Protein AF-A0A537Q8W9-F1 (afdb_monomer)

Solvent-accessible surface area (backbone atoms only — not comparable to full-atom values): 5597 Å² total; per-residue (Å²): 136,51,65,68,54,43,53,42,40,74,75,68,47,93,42,72,44,82,38,32,54,70,65,80,71,89,43,48,77,44,64,61,40,79,47,58,62,93,76,46,80,77,75,62,64,68,64,58,53,50,49,53,41,51,53,57,42,62,78,47,46,91,81,51,98,74,89,86,84,92,55,89,72,74,58,59,70,58,44,71,76,69,72,64,74,132

pLDDT: mean 84.92, std 11.96, range [46.44, 96.44]

Foldseek 3Di:
DAVVQAVCVVVVDADEDDDDCPDDHPHHYDHLHPDDQVPDPPRDDPLVSVVSSLVVCLVCVVVDPDDDDPPPCSNVVSCVPSPNDD

Radius of gyration: 13.34 Å; Cα contacts (8 Å, |Δi|>4): 84; chains: 1; bounding box: 31×23×38 Å

Secondary structure (DSSP, 8-state):
--HHHHHHHHTT---EEEEETT---SSEEEEEESS-TTT-SSPPPHHHHHHHHHHHHHHTGGG-S-----STTTTHHHHHHTT---

Mean predicted aligned error: 5.56 Å

Sequence (86 aa):
MSWLTEDLVELGHKVTLFASGDSLTRGFLVPVWPSALRLGRPRVDPIVAQTMSLQLLAERAGEFDIIHFHTDWVHLPSCDTSGFRF

Nearest PDB structures (foldseek):
  8x3q-assembly1_D-2  TM=9.537E-01  e=3.565E-04  Thermosynechococcus vestitus BP-1
  7fg9-assembly1_B-2  TM=9.212E-01  e=2.418E-04  Thermosynechococcus vestitus BP-1

Structure (mmCIF, N/CA/C/O backbone):
data_AF-A0A537Q8W9-F1
#
_entry.id   AF-A0A537Q8W9-F1
#
loop_
_atom_site.group_PDB
_atom_site.id
_atom_site.type_symbol
_atom_site.label_atom_id
_atom_site.label_alt_id
_atom_site.label_comp_id
_atom_site.label_asym_id
_atom_site.label_entity_id
_atom_site.label_seq_id
_atom_site.pdbx_PDB_ins_code
_atom_site.Cartn_x
_atom_site.Cartn_y
_atom_site.Cartn_z
_atom_site.occupancy
_atom_site.B_iso_or_equiv
_atom_site.auth_seq_id
_atom_site.auth_comp_id
_atom_site.auth_asym_id
_atom_site.auth_atom_id
_atom_site.pdbx_PDB_model_num
ATOM 1 N N . MET A 1 1 ? -1.418 -10.324 -4.055 1.00 60.06 1 MET A N 1
ATOM 2 C CA . MET A 1 1 ? -1.992 -10.514 -2.710 1.00 60.06 1 MET A CA 1
ATOM 3 C C . MET A 1 1 ? -3.223 -9.625 -2.607 1.00 60.06 1 MET A C 1
ATOM 5 O O . MET A 1 1 ? -3.106 -8.521 -2.112 1.00 60.06 1 MET A O 1
ATOM 9 N N . SER A 1 2 ? -4.353 -10.041 -3.188 1.00 69.25 2 SER A N 1
ATOM 10 C CA . SER A 1 2 ? -5.598 -9.245 -3.173 1.00 69.25 2 SER A CA 1
ATOM 11 C C . SER A 1 2 ? -6.536 -9.710 -2.050 1.00 69.25 2 SER A C 1
ATOM 13 O O . SER A 1 2 ? -7.136 -8.874 -1.397 1.00 69.25 2 SER A O 1
ATOM 15 N N . TRP A 1 3 ? -6.531 -11.006 -1.709 1.00 83.25 3 TRP A N 1
ATOM 16 C CA . TRP A 1 3 ? -7.395 -11.626 -0.692 1.00 83.25 3 TRP A CA 1
ATOM 17 C C . TRP A 1 3 ? -7.508 -10.861 0.633 1.00 83.25 3 TRP A C 1
ATOM 19 O O . TRP A 1 3 ? -8.614 -10.592 1.067 1.00 83.25 3 TRP A O 1
ATOM 29 N N . LEU A 1 4 ? -6.395 -10.419 1.234 1.00 86.56 4 LEU A N 1
ATOM 30 C CA . LEU A 1 4 ? -6.446 -9.657 2.490 1.00 86.56 4 LEU A CA 1
ATOM 31 C C . LEU A 1 4 ? -7.216 -8.336 2.340 1.00 86.56 4 LEU A C 1
ATOM 33 O O . LEU A 1 4 ? -8.047 -8.005 3.178 1.00 86.56 4 LEU A O 1
ATOM 37 N N . THR A 1 5 ? -6.938 -7.581 1.276 1.00 89.31 5 THR A N 1
ATOM 38 C CA . THR A 1 5 ? -7.646 -6.330 0.980 1.00 89.31 5 THR A CA 1
ATOM 39 C C . THR A 1 5 ? -9.127 -6.599 0.766 1.00 89.31 5 THR A C 1
ATOM 41 O O . THR A 1 5 ? -9.965 -5.895 1.320 1.00 89.31 5 THR A O 1
ATOM 44 N N . GLU A 1 6 ? -9.441 -7.637 -0.005 1.00 90.69 6 GLU A N 1
ATOM 45 C CA . GLU A 1 6 ? -10.815 -7.992 -0.321 1.00 90.69 6 GLU A CA 1
ATOM 46 C C . GLU A 1 6 ? -11.594 -8.418 0.921 1.00 90.69 6 GLU A C 1
ATOM 48 O O . GLU A 1 6 ? -12.698 -7.919 1.130 1.00 90.69 6 GLU A O 1
ATOM 53 N N . ASP A 1 7 ? -11.037 -9.296 1.747 1.00 93.00 7 ASP A N 1
ATOM 54 C CA . ASP A 1 7 ? -11.702 -9.807 2.944 1.00 93.00 7 ASP A CA 1
ATOM 55 C C . ASP A 1 7 ? -11.908 -8.688 3.977 1.00 93.00 7 ASP A C 1
ATOM 57 O O . ASP A 1 7 ? -12.967 -8.594 4.594 1.00 93.00 7 ASP A O 1
ATOM 61 N N . LEU A 1 8 ? -10.944 -7.770 4.124 1.00 93.75 8 LEU A N 1
ATOM 62 C CA . LEU A 1 8 ? -11.090 -6.609 5.008 1.00 93.75 8 LEU A CA 1
ATOM 63 C C . LEU A 1 8 ? -12.184 -5.644 4.533 1.00 93.75 8 LEU A C 1
ATOM 65 O O . LEU A 1 8 ? -12.939 -5.125 5.357 1.00 93.75 8 LEU A O 1
ATOM 69 N N . VAL A 1 9 ? -12.304 -5.420 3.221 1.00 94.69 9 VAL A N 1
ATOM 70 C CA . VAL A 1 9 ? -13.415 -4.635 2.658 1.00 94.69 9 VAL A CA 1
ATOM 71 C C . VAL A 1 9 ? -14.753 -5.322 2.934 1.00 94.69 9 VAL A C 1
ATOM 73 O O . VAL A 1 9 ? -15.716 -4.656 3.308 1.00 94.69 9 VAL A O 1
ATOM 76 N N . GLU A 1 10 ? -14.820 -6.646 2.799 1.00 94.44 10 GLU A N 1
ATOM 77 C CA . GLU A 1 10 ? -16.032 -7.431 3.064 1.00 94.44 10 GLU A CA 1
ATOM 78 C C . GLU A 1 10 ? -16.460 -7.393 4.535 1.00 94.44 10 GLU A C 1
ATOM 80 O O . GLU A 1 10 ? -17.651 -7.343 4.837 1.00 94.44 10 GLU A O 1
ATOM 85 N N . LEU A 1 11 ? -15.492 -7.308 5.446 1.00 95.69 11 LEU A N 1
ATOM 86 C CA . LEU A 1 11 ? -15.718 -7.075 6.873 1.00 95.69 11 LEU A CA 1
ATOM 87 C C . LEU A 1 11 ? -16.112 -5.621 7.207 1.00 95.69 11 LEU A C 1
ATOM 89 O O . LEU A 1 11 ? -16.377 -5.308 8.367 1.00 95.69 11 LEU A O 1
ATOM 93 N N . GLY A 1 12 ? -16.186 -4.731 6.211 1.00 95.94 12 GLY A N 1
ATOM 94 C CA . GLY A 1 12 ? -16.636 -3.345 6.362 1.00 95.94 12 GLY A CA 1
ATOM 95 C C . GLY A 1 12 ? -15.524 -2.335 6.658 1.00 95.94 12 GLY A C 1
ATOM 96 O O . GLY A 1 12 ? -15.821 -1.178 6.968 1.00 95.94 12 GLY A O 1
ATOM 97 N N . HIS A 1 13 ? -14.251 -2.726 6.558 1.00 96.19 13 HIS A N 1
ATOM 98 C CA . HIS A 1 13 ? -13.137 -1.799 6.740 1.00 96.19 13 HIS A CA 1
ATOM 99 C C . HIS A 1 13 ? -12.923 -0.922 5.500 1.00 96.19 13 HIS A C 1
ATOM 101 O O . HIS A 1 13 ? -13.083 -1.348 4.355 1.00 96.19 13 HIS A O 1
ATOM 107 N N . LYS A 1 14 ? -12.493 0.323 5.726 1.00 96.44 14 LYS A N 1
ATOM 108 C CA . LYS A 1 14 ? -12.023 1.207 4.655 1.00 96.44 14 LYS A CA 1
ATOM 109 C C . LYS A 1 14 ? -10.581 0.842 4.332 1.00 96.44 14 LYS A C 1
ATOM 111 O O . LYS A 1 14 ? -9.685 1.152 5.110 1.00 96.44 14 LYS A O 1
ATOM 116 N N . VAL A 1 15 ? -10.367 0.180 3.201 1.00 96.00 15 VAL A N 1
ATOM 117 C CA . VAL A 1 15 ? -9.033 -0.283 2.805 1.00 96.00 15 VAL A CA 1
ATOM 118 C C . VAL A 1 15 ? -8.523 0.523 1.622 1.00 96.00 15 VAL A C 1
ATOM 120 O O . VAL A 1 15 ? -9.220 0.667 0.617 1.00 96.00 15 VAL A O 1
ATOM 123 N N . THR A 1 16 ? -7.287 1.002 1.735 1.00 95.56 16 THR A N 1
ATOM 124 C CA . THR A 1 16 ? -6.547 1.646 0.648 1.00 95.56 16 THR A CA 1
ATOM 125 C C . THR A 1 16 ? -5.380 0.753 0.244 1.00 95.56 16 THR A C 1
ATOM 127 O O . THR A 1 16 ? -4.619 0.297 1.095 1.00 95.56 16 THR A O 1
ATOM 130 N N . LEU A 1 17 ? -5.229 0.508 -1.055 1.00 94.38 17 LEU A N 1
ATOM 131 C CA . LEU A 1 17 ? -4.153 -0.286 -1.636 1.00 94.38 17 LEU A CA 1
ATOM 132 C C . LEU A 1 17 ? -3.196 0.626 -2.411 1.00 94.38 17 LEU A C 1
ATOM 134 O O . LEU A 1 17 ? -3.574 1.209 -3.423 1.00 94.38 17 LEU A O 1
ATOM 138 N N . PHE A 1 18 ? -1.944 0.712 -1.965 1.00 92.81 18 PHE A N 1
ATOM 139 C CA . PHE A 1 18 ? -0.857 1.374 -2.691 1.00 92.81 18 PHE A CA 1
ATOM 140 C C . PHE A 1 18 ? -0.172 0.342 -3.592 1.00 92.81 18 PHE A C 1
ATOM 142 O O . PHE A 1 18 ? 0.582 -0.504 -3.110 1.00 92.81 18 PHE A O 1
ATOM 149 N N . ALA A 1 19 ? -0.484 0.351 -4.888 1.00 91.44 19 ALA A N 1
ATOM 150 C CA . ALA A 1 19 ? -0.033 -0.689 -5.815 1.00 91.44 19 ALA A CA 1
ATOM 151 C C . ALA A 1 19 ? 0.044 -0.182 -7.260 1.00 91.44 19 ALA A C 1
ATOM 153 O O . ALA A 1 19 ? -0.179 0.996 -7.541 1.00 91.44 19 ALA A O 1
ATOM 154 N N . SER A 1 20 ? 0.392 -1.067 -8.195 1.00 91.19 20 SER A N 1
ATOM 155 C CA . SER A 1 20 ? 0.373 -0.717 -9.610 1.00 91.19 20 SER A CA 1
ATOM 156 C C . SER A 1 20 ? -1.047 -0.395 -10.091 1.00 91.19 20 SER A C 1
ATOM 158 O O . SER A 1 20 ? -2.017 -0.969 -9.600 1.00 91.19 20 SER A O 1
ATOM 160 N N . GLY A 1 21 ? -1.173 0.509 -11.062 1.00 91.31 21 GLY A N 1
ATOM 161 C CA . GLY A 1 21 ? -2.455 0.998 -11.577 1.00 91.31 21 GLY A CA 1
ATOM 162 C C . GLY A 1 21 ? -3.297 -0.055 -12.299 1.00 91.31 21 GLY A C 1
ATOM 163 O O . GLY A 1 21 ? -4.493 0.138 -12.472 1.00 91.31 21 GLY A O 1
ATOM 164 N N . ASP A 1 22 ? -2.692 -1.179 -12.678 1.00 91.31 22 ASP A N 1
ATOM 165 C CA . ASP A 1 22 ? -3.362 -2.365 -13.218 1.00 91.31 22 ASP A CA 1
ATOM 166 C C . ASP A 1 22 ? -3.815 -3.361 -12.132 1.00 91.31 22 ASP A C 1
ATOM 168 O O . ASP A 1 22 ? -4.282 -4.457 -12.448 1.00 91.31 22 ASP A O 1
ATOM 172 N N . SER A 1 23 ? -3.688 -3.003 -10.850 1.00 91.69 23 SER A N 1
ATOM 173 C CA . SER A 1 23 ? -4.199 -3.814 -9.744 1.00 91.69 23 SER A CA 1
ATOM 174 C C . SER A 1 23 ? -5.725 -3.783 -9.700 1.00 91.69 23 SER A C 1
ATOM 176 O O . SER A 1 23 ? -6.347 -2.730 -9.806 1.00 91.69 23 SER A O 1
ATOM 178 N N . LEU A 1 24 ? -6.332 -4.948 -9.479 1.00 91.81 24 LEU A N 1
ATOM 179 C CA . LEU A 1 24 ? -7.770 -5.086 -9.263 1.00 91.81 24 LEU A CA 1
ATOM 180 C C . LEU A 1 24 ? -8.041 -5.249 -7.769 1.00 91.81 24 LEU A C 1
ATOM 182 O O . LEU A 1 24 ? -7.452 -6.123 -7.131 1.00 91.81 24 LEU A O 1
ATOM 186 N N . THR A 1 25 ? -8.923 -4.413 -7.222 1.00 93.81 25 THR A N 1
ATOM 187 C CA . THR A 1 25 ? -9.329 -4.478 -5.815 1.00 93.81 25 THR A CA 1
ATOM 188 C C . THR A 1 25 ? -10.707 -3.850 -5.582 1.00 93.81 25 THR A C 1
ATOM 190 O O . THR A 1 25 ? -11.094 -2.948 -6.328 1.00 93.81 25 THR A O 1
ATOM 193 N N . ARG A 1 26 ? -11.448 -4.306 -4.557 1.00 94.00 26 ARG A N 1
ATOM 194 C CA . ARG A 1 26 ? -12.668 -3.631 -4.061 1.00 94.00 26 ARG A CA 1
ATOM 195 C C . ARG A 1 26 ? -12.355 -2.420 -3.168 1.00 94.00 26 ARG A C 1
ATOM 197 O O . ARG A 1 26 ? -13.254 -1.629 -2.895 1.00 94.00 26 ARG A O 1
ATOM 204 N N . GLY A 1 27 ? -11.112 -2.282 -2.700 1.00 93.44 27 GLY A N 1
ATOM 205 C CA . GLY A 1 27 ? -10.652 -1.136 -1.913 1.00 93.44 27 GLY A CA 1
ATOM 206 C C . GLY A 1 27 ? -10.326 0.097 -2.765 1.00 93.44 27 GLY A C 1
ATOM 207 O O . GLY A 1 27 ? -10.457 0.099 -3.989 1.00 93.44 27 GLY A O 1
ATOM 208 N N . PHE A 1 28 ? -9.852 1.160 -2.117 1.00 95.25 28 PHE A N 1
ATOM 209 C CA . PHE A 1 28 ? -9.376 2.360 -2.804 1.00 95.25 28 PHE A CA 1
ATOM 210 C C . PHE A 1 28 ? -7.967 2.137 -3.352 1.00 95.25 28 PHE A C 1
ATOM 212 O O . PHE A 1 28 ? -7.016 1.992 -2.589 1.00 95.25 28 PHE A O 1
ATOM 219 N N . LEU A 1 29 ? -7.809 2.132 -4.675 1.00 95.12 29 LEU A N 1
ATOM 220 C CA . LEU A 1 29 ? -6.496 2.013 -5.306 1.00 95.12 29 LEU A CA 1
ATOM 221 C C . LEU A 1 29 ? -5.796 3.375 -5.377 1.00 95.12 29 LEU A C 1
ATOM 223 O O . LEU A 1 29 ? -6.308 4.320 -5.977 1.00 95.12 29 LEU A O 1
ATOM 227 N N . VAL A 1 30 ? -4.586 3.445 -4.826 1.00 94.56 30 VAL A N 1
ATOM 228 C CA . VAL A 1 30 ? -3.634 4.538 -5.039 1.00 94.56 30 VAL A CA 1
ATOM 229 C C . VAL A 1 30 ? -2.541 4.020 -5.979 1.00 94.56 30 VAL A C 1
ATOM 231 O O . VAL A 1 30 ? -1.699 3.224 -5.551 1.00 94.56 30 VAL A O 1
ATOM 234 N N . PRO A 1 31 ? -2.551 4.420 -7.265 1.00 92.50 31 PRO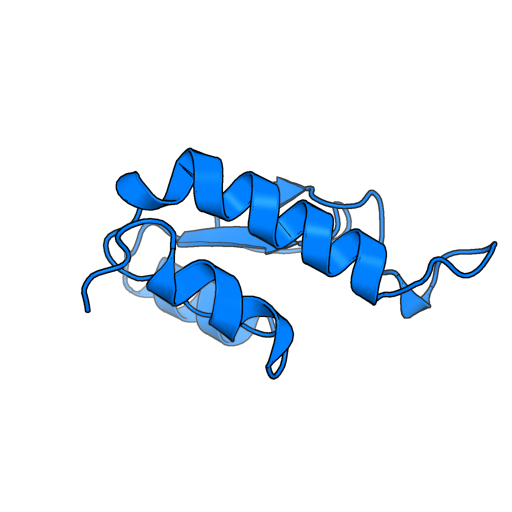 A N 1
ATOM 235 C CA . PRO A 1 31 ? -1.591 3.923 -8.238 1.00 92.50 31 PRO A CA 1
ATOM 236 C C . PRO A 1 31 ? -0.212 4.554 -8.004 1.00 92.50 31 PRO A C 1
ATOM 238 O O . PRO A 1 31 ? -0.004 5.732 -8.279 1.00 92.50 31 PRO A O 1
ATOM 241 N N . VAL A 1 32 ? 0.744 3.760 -7.522 1.00 90.06 32 VAL A N 1
ATOM 242 C CA . VAL A 1 32 ? 2.146 4.184 -7.295 1.00 90.06 32 VAL A CA 1
ATOM 243 C C . VAL A 1 32 ? 3.03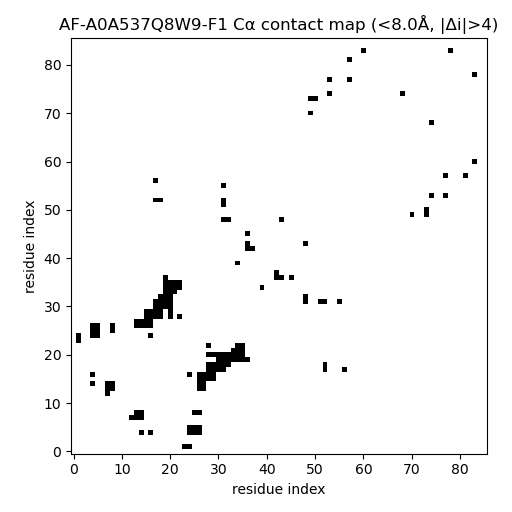8 3.954 -8.517 1.00 90.06 32 VAL A C 1
ATOM 245 O O . VAL A 1 32 ? 4.094 4.564 -8.657 1.00 90.06 32 VAL A O 1
ATOM 248 N N . TRP A 1 33 ? 2.611 3.065 -9.416 1.00 89.19 33 TRP A N 1
ATOM 249 C CA . TRP A 1 33 ? 3.290 2.758 -10.671 1.00 89.19 33 TRP A CA 1
ATOM 250 C C . TRP A 1 33 ? 2.259 2.388 -11.747 1.00 89.19 33 TRP A C 1
ATOM 252 O O . TRP A 1 33 ? 1.241 1.800 -11.394 1.00 89.19 33 TRP A O 1
ATOM 262 N N . PRO A 1 34 ? 2.467 2.659 -13.049 1.00 87.44 34 PRO A N 1
ATOM 263 C CA . PRO A 1 34 ? 1.427 2.417 -14.056 1.00 87.44 34 PRO A CA 1
ATOM 264 C C . PRO A 1 34 ? 0.972 0.956 -14.204 1.00 87.44 34 PRO A C 1
ATOM 266 O O . PRO A 1 34 ? -0.201 0.707 -14.450 1.00 87.44 34 PRO A O 1
ATOM 269 N N . SER A 1 35 ? 1.885 -0.009 -14.076 1.00 87.69 35 SER A N 1
ATOM 270 C CA . SER A 1 35 ? 1.595 -1.439 -14.277 1.00 87.69 35 SER A CA 1
ATOM 271 C C . SER A 1 35 ? 2.505 -2.347 -13.449 1.00 87.69 35 SER A C 1
ATOM 273 O O . SER A 1 35 ? 3.491 -1.892 -12.867 1.00 87.69 35 SER A O 1
ATOM 275 N N . ALA A 1 36 ? 2.195 -3.640 -13.376 1.00 85.88 36 ALA A N 1
ATOM 276 C CA . ALA A 1 36 ? 3.001 -4.595 -12.630 1.00 85.88 36 ALA A CA 1
ATOM 277 C C . ALA A 1 36 ? 4.465 -4.602 -13.119 1.00 85.88 36 ALA A C 1
ATOM 279 O O . ALA A 1 36 ? 4.765 -4.931 -14.268 1.00 85.88 36 ALA A O 1
ATOM 280 N N . LEU A 1 37 ? 5.404 -4.320 -12.210 1.00 83.81 37 LEU A N 1
ATOM 281 C CA . LEU A 1 37 ? 6.837 -4.156 -12.515 1.00 83.81 37 LEU A CA 1
ATOM 282 C C . LEU A 1 37 ? 7.458 -5.374 -13.212 1.00 83.81 37 LEU A C 1
ATOM 284 O O . LEU A 1 37 ? 8.330 -5.236 -14.065 1.00 83.81 37 LEU A O 1
ATOM 288 N N . ARG A 1 38 ? 6.976 -6.581 -12.886 1.00 78.88 38 ARG A N 1
ATOM 289 C CA . ARG A 1 38 ? 7.417 -7.841 -13.508 1.00 78.88 38 ARG A CA 1
ATOM 290 C C . ARG A 1 38 ? 7.112 -7.906 -15.010 1.00 78.88 38 ARG A C 1
ATOM 292 O O . ARG A 1 38 ? 7.783 -8.654 -15.720 1.00 78.88 38 ARG A O 1
ATOM 299 N N . LEU A 1 39 ? 6.101 -7.171 -15.469 1.00 77.00 39 LEU A N 1
ATOM 300 C CA . LEU A 1 39 ? 5.613 -7.179 -16.849 1.00 77.00 39 LEU A CA 1
ATOM 301 C C . LEU A 1 39 ? 6.150 -5.996 -17.675 1.00 77.00 39 LEU A C 1
ATOM 303 O O . LEU A 1 39 ? 6.125 -6.057 -18.903 1.00 77.00 39 LEU A O 1
ATOM 307 N N . GLY A 1 40 ? 6.669 -4.947 -17.026 1.00 70.06 40 GLY A N 1
ATOM 308 C CA . GLY A 1 40 ? 7.163 -3.736 -17.684 1.00 70.06 40 GLY A CA 1
ATOM 309 C C . GLY A 1 40 ? 8.456 -3.937 -18.487 1.00 70.06 40 GLY A C 1
ATOM 310 O O . GLY A 1 40 ? 9.389 -4.617 -18.048 1.00 70.06 40 GLY A O 1
ATOM 311 N N . ARG A 1 41 ? 8.530 -3.306 -19.669 1.00 71.50 41 ARG A N 1
ATOM 312 C CA . ARG A 1 41 ? 9.764 -3.136 -20.456 1.00 71.50 41 ARG A CA 1
ATOM 313 C C . ARG A 1 41 ? 9.952 -1.655 -20.826 1.00 71.50 41 ARG A C 1
ATOM 315 O O . ARG A 1 41 ? 9.006 -1.076 -21.351 1.00 71.50 41 ARG A O 1
ATOM 322 N N . PRO A 1 42 ? 11.145 -1.058 -20.624 1.00 70.50 42 PRO A N 1
ATOM 323 C CA . PRO A 1 42 ? 12.344 -1.634 -20.005 1.00 70.50 42 PRO A CA 1
ATOM 324 C C . PRO A 1 42 ? 12.120 -1.997 -18.530 1.00 70.50 42 PRO A C 1
ATOM 326 O O . PRO A 1 42 ? 11.214 -1.481 -17.881 1.00 70.50 42 PRO A O 1
ATOM 329 N N . ARG A 1 43 ? 12.909 -2.953 -18.026 1.00 74.81 43 ARG A N 1
ATOM 330 C CA . ARG A 1 43 ? 12.756 -3.458 -16.659 1.00 74.81 43 ARG A CA 1
ATOM 331 C C . ARG A 1 43 ? 13.171 -2.354 -15.686 1.00 74.81 43 ARG A C 1
ATOM 333 O O . ARG A 1 43 ? 14.323 -1.935 -15.695 1.00 74.81 43 ARG A O 1
ATOM 340 N N . VAL A 1 44 ? 12.223 -1.890 -14.886 1.00 79.31 44 VAL A N 1
ATOM 341 C CA . VAL A 1 44 ? 12.453 -0.903 -13.826 1.00 79.31 44 VAL A CA 1
ATOM 342 C C . VAL A 1 44 ? 12.963 -1.636 -12.593 1.00 79.31 44 VAL A C 1
ATOM 344 O O . VAL A 1 44 ? 12.530 -2.760 -12.326 1.00 79.31 44 VAL A O 1
ATOM 347 N N . ASP A 1 45 ? 13.880 -1.013 -11.856 1.00 85.75 45 ASP A N 1
ATOM 348 C CA . ASP A 1 45 ? 14.328 -1.533 -10.569 1.00 85.75 45 ASP A CA 1
ATOM 349 C C . ASP A 1 45 ? 13.143 -1.564 -9.581 1.00 85.75 45 ASP A C 1
ATOM 351 O O . ASP A 1 45 ? 12.564 -0.512 -9.284 1.00 85.75 45 ASP A O 1
ATOM 355 N N . PRO A 1 46 ? 12.755 -2.743 -9.058 1.00 83.75 46 PRO A N 1
ATOM 356 C CA . PRO A 1 46 ? 11.657 -2.854 -8.108 1.00 83.75 46 PRO A CA 1
ATOM 357 C C . PRO A 1 46 ? 11.831 -2.014 -6.842 1.00 83.75 46 PRO A C 1
ATOM 359 O O . PRO A 1 46 ? 10.827 -1.635 -6.238 1.00 83.75 46 PRO A O 1
ATOM 362 N N . ILE A 1 47 ? 13.068 -1.718 -6.435 1.00 86.81 47 ILE A N 1
ATOM 363 C CA . ILE A 1 47 ? 13.346 -0.895 -5.254 1.00 86.81 47 ILE A CA 1
ATOM 364 C C . ILE A 1 47 ? 12.923 0.556 -5.482 1.00 86.81 47 ILE A C 1
ATOM 366 O O . ILE A 1 47 ? 12.410 1.183 -4.558 1.00 86.81 47 ILE A O 1
ATOM 370 N N . VAL A 1 48 ? 13.042 1.080 -6.706 1.00 86.62 48 VAL A N 1
ATOM 371 C CA . VAL A 1 48 ? 12.615 2.453 -7.033 1.00 86.62 48 VAL A CA 1
ATOM 372 C C . VAL A 1 48 ? 11.108 2.603 -6.843 1.00 86.62 48 VAL A C 1
ATOM 374 O O . VAL A 1 48 ? 10.656 3.489 -6.122 1.00 86.62 48 VAL A O 1
ATOM 377 N N . ALA A 1 49 ? 10.323 1.696 -7.424 1.00 86.06 49 ALA A N 1
ATOM 378 C CA . ALA A 1 49 ? 8.869 1.727 -7.295 1.00 86.06 49 ALA A CA 1
ATOM 379 C C . ALA A 1 49 ? 8.403 1.496 -5.845 1.00 86.06 49 ALA A C 1
ATOM 381 O O . ALA A 1 49 ? 7.465 2.148 -5.384 1.00 86.06 49 ALA A O 1
ATOM 382 N N . GLN A 1 50 ? 9.080 0.616 -5.099 1.00 89.00 50 GLN A N 1
ATOM 383 C CA . GLN A 1 50 ? 8.807 0.422 -3.671 1.00 89.00 50 GLN A CA 1
ATOM 384 C C . GLN A 1 50 ? 9.117 1.680 -2.857 1.00 89.00 50 GLN A C 1
ATOM 386 O O . GLN A 1 50 ? 8.296 2.088 -2.042 1.00 89.00 50 GLN A O 1
ATOM 391 N N . THR A 1 51 ? 10.246 2.338 -3.121 1.00 88.31 51 THR A N 1
ATOM 392 C CA . THR A 1 51 ? 10.636 3.582 -2.441 1.00 88.31 51 THR A CA 1
ATOM 393 C C . THR A 1 51 ? 9.624 4.696 -2.704 1.00 88.31 51 THR A C 1
ATOM 395 O O . THR A 1 51 ? 9.198 5.361 -1.765 1.00 88.31 51 THR A O 1
ATOM 398 N N . MET A 1 52 ? 9.155 4.849 -3.947 1.00 88.25 52 MET A N 1
ATOM 399 C CA . MET A 1 52 ? 8.090 5.807 -4.279 1.00 88.25 52 MET A CA 1
ATOM 400 C C . MET A 1 52 ? 6.780 5.499 -3.542 1.00 88.25 52 MET A C 1
ATOM 402 O O . MET A 1 52 ? 6.115 6.410 -3.054 1.00 88.25 52 MET A O 1
ATOM 406 N N . SER A 1 53 ? 6.431 4.215 -3.420 1.00 89.69 53 SER A N 1
ATOM 407 C CA . SER A 1 53 ? 5.242 3.782 -2.674 1.00 89.69 53 SER A CA 1
ATOM 408 C C . SER A 1 53 ? 5.352 4.130 -1.189 1.00 89.69 53 SER A C 1
ATOM 410 O O . SER A 1 53 ? 4.396 4.630 -0.603 1.00 89.69 53 SER A O 1
ATOM 412 N N . LEU A 1 54 ? 6.523 3.892 -0.590 1.00 90.50 54 LEU A N 1
ATOM 413 C CA . LEU A 1 54 ? 6.795 4.196 0.815 1.00 90.50 54 LEU A CA 1
ATOM 414 C C . LEU A 1 54 ? 6.800 5.697 1.088 1.00 90.50 54 LEU A C 1
ATOM 416 O O . LEU A 1 54 ? 6.257 6.117 2.102 1.00 90.50 54 LEU A O 1
ATOM 420 N N . GLN A 1 55 ? 7.358 6.504 0.184 1.00 90.00 55 GLN A N 1
ATOM 421 C CA . GLN A 1 55 ? 7.330 7.958 0.313 1.00 90.00 55 GLN A CA 1
ATOM 422 C C . GLN A 1 55 ? 5.891 8.491 0.303 1.00 90.00 55 GLN A C 1
ATOM 424 O O . GLN A 1 55 ? 5.508 9.232 1.205 1.00 90.00 55 GLN A O 1
ATOM 429 N N . LEU A 1 56 ? 5.073 8.055 -0.660 1.00 90.44 56 LEU A N 1
ATOM 430 C CA . LEU A 1 56 ? 3.672 8.471 -0.747 1.00 90.44 56 LEU A CA 1
ATOM 431 C C . LEU A 1 56 ? 2.854 8.019 0.473 1.00 90.44 56 LEU A C 1
ATOM 433 O O . LEU A 1 56 ? 1.987 8.747 0.954 1.00 90.44 56 LEU A O 1
ATOM 437 N N . LEU A 1 57 ? 3.121 6.813 0.974 1.00 91.00 57 LEU A N 1
ATOM 438 C CA . LEU A 1 57 ? 2.504 6.314 2.198 1.00 91.00 57 LEU A CA 1
ATOM 439 C C . LEU A 1 57 ? 2.939 7.129 3.420 1.00 91.00 57 LEU A C 1
ATOM 441 O O . LEU A 1 57 ? 2.095 7.449 4.246 1.00 91.00 57 LEU A O 1
ATOM 445 N N . ALA A 1 58 ? 4.222 7.480 3.536 1.00 89.19 58 ALA A N 1
ATOM 446 C CA . ALA A 1 58 ? 4.743 8.255 4.660 1.00 89.19 58 ALA A CA 1
ATOM 447 C C . ALA A 1 58 ? 4.087 9.642 4.753 1.00 89.19 58 ALA A C 1
ATOM 449 O O . ALA A 1 58 ? 3.735 10.077 5.847 1.00 89.19 58 ALA A O 1
ATOM 450 N N . GLU A 1 59 ? 3.841 10.300 3.616 1.00 89.94 59 GLU A N 1
ATOM 451 C CA . GLU A 1 59 ? 3.124 11.584 3.549 1.00 89.94 59 GLU A CA 1
ATOM 452 C C . GLU 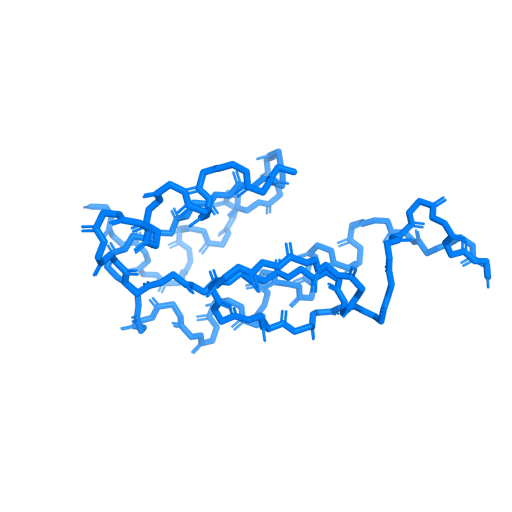A 1 59 ? 1.670 11.490 4.044 1.00 89.94 59 GLU A C 1
ATOM 454 O O . GLU A 1 59 ? 1.114 12.471 4.536 1.00 89.94 59 GLU A O 1
ATOM 459 N N . ARG A 1 60 ? 1.060 10.305 3.935 1.00 91.12 60 ARG A N 1
ATOM 460 C CA . ARG A 1 60 ? -0.351 10.042 4.257 1.00 91.12 60 ARG A CA 1
ATOM 461 C C . ARG A 1 60 ? -0.538 9.131 5.466 1.00 91.12 60 ARG A C 1
ATOM 463 O O . ARG A 1 60 ? -1.653 8.707 5.746 1.00 91.12 60 ARG A O 1
ATOM 470 N N . ALA A 1 61 ? 0.535 8.818 6.188 1.00 90.44 61 ALA A N 1
ATOM 471 C CA . ALA A 1 61 ? 0.527 7.789 7.223 1.00 90.44 61 ALA A CA 1
ATOM 472 C C . ALA A 1 61 ? -0.509 8.065 8.321 1.00 90.44 61 ALA A C 1
ATOM 474 O O . ALA A 1 61 ? -1.179 7.147 8.780 1.00 90.44 61 ALA A O 1
ATOM 475 N N . GLY A 1 62 ? -0.693 9.339 8.680 1.00 90.25 62 GLY A N 1
ATOM 476 C CA . GLY A 1 62 ? -1.675 9.767 9.679 1.00 90.25 62 GLY A CA 1
ATOM 477 C C . GLY A 1 62 ? -3.144 9.585 9.274 1.00 90.25 62 GLY A C 1
ATOM 478 O O . GLY A 1 62 ? -4.019 9.828 10.097 1.00 90.25 62 GLY A O 1
ATOM 479 N N . GLU A 1 63 ? -3.436 9.177 8.035 1.00 93.31 63 GLU A N 1
ATOM 480 C CA . GLU A 1 63 ? -4.794 8.845 7.581 1.00 93.31 63 GLU A CA 1
ATOM 481 C C . GLU A 1 63 ? -5.226 7.420 7.969 1.00 93.31 63 GLU A C 1
ATOM 483 O O . GLU A 1 63 ? -6.394 7.072 7.784 1.00 93.31 63 GLU A O 1
ATOM 488 N N . PHE A 1 64 ? -4.304 6.583 8.458 1.00 92.19 64 PHE A N 1
ATOM 489 C CA . PHE A 1 64 ? -4.528 5.150 8.633 1.00 92.19 64 PHE A CA 1
ATOM 490 C C . PHE A 1 64 ? -4.331 4.707 10.083 1.00 92.19 64 PHE A C 1
ATOM 492 O O . PHE A 1 64 ? -3.301 4.984 10.691 1.00 92.19 64 PHE A O 1
ATOM 499 N N . ASP A 1 65 ? -5.286 3.932 10.601 1.00 92.31 65 ASP A N 1
ATOM 500 C CA . ASP A 1 65 ? -5.166 3.289 11.917 1.00 92.31 65 ASP A CA 1
ATOM 501 C C . ASP A 1 65 ? -4.200 2.092 11.885 1.00 92.31 65 ASP A C 1
ATOM 503 O O . ASP A 1 65 ? -3.530 1.784 12.867 1.00 92.31 65 ASP A O 1
ATOM 507 N N . ILE A 1 66 ? -4.153 1.384 10.750 1.00 91.62 66 ILE A N 1
ATOM 508 C CA . ILE A 1 66 ? -3.341 0.181 10.542 1.00 91.62 66 ILE A CA 1
ATOM 509 C C . ILE A 1 66 ? -2.693 0.260 9.166 1.00 91.62 66 ILE A C 1
ATOM 511 O O . ILE A 1 66 ? -3.359 0.526 8.164 1.00 91.62 66 ILE A O 1
ATOM 515 N N . ILE A 1 67 ? -1.396 -0.037 9.115 1.00 91.69 67 ILE A N 1
ATOM 516 C CA . ILE A 1 67 ? -0.622 -0.102 7.878 1.00 91.69 67 ILE A CA 1
ATOM 517 C C . ILE A 1 67 ? 0.048 -1.476 7.792 1.00 91.69 67 ILE A C 1
ATOM 519 O O . ILE A 1 67 ? 0.737 -1.909 8.712 1.00 91.69 67 ILE A O 1
ATOM 523 N N . HIS A 1 68 ? -0.173 -2.167 6.671 1.00 90.88 68 HIS A N 1
ATOM 524 C CA . HIS A 1 68 ? 0.336 -3.513 6.396 1.00 90.88 68 HIS A CA 1
ATOM 525 C C . HIS A 1 68 ? 1.214 -3.506 5.142 1.00 90.88 68 HIS A C 1
ATOM 527 O O . HIS A 1 68 ? 0.820 -2.960 4.110 1.00 90.88 68 HIS A O 1
ATOM 533 N N . PHE A 1 69 ? 2.389 -4.135 5.211 1.00 89.88 69 PHE A N 1
ATOM 534 C CA . PHE A 1 69 ? 3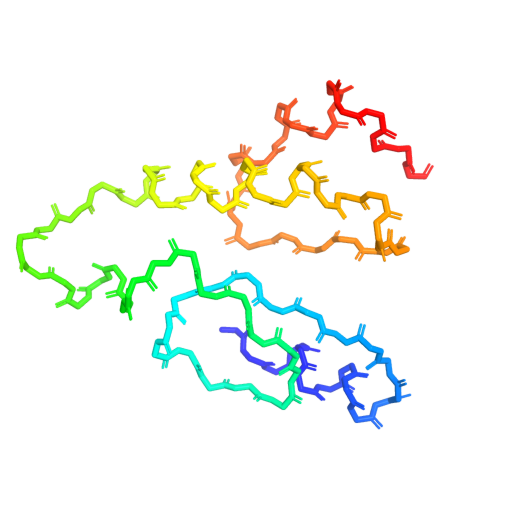.404 -4.075 4.157 1.00 89.88 69 PHE A CA 1
ATOM 535 C C . PHE A 1 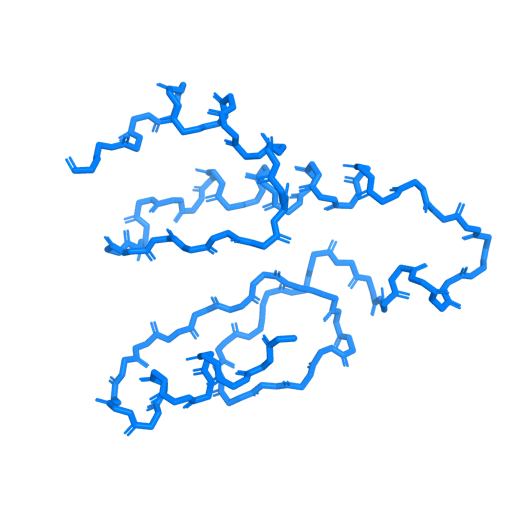69 ? 3.624 -5.427 3.465 1.00 89.88 69 PHE A C 1
ATOM 537 O O . PHE A 1 69 ? 3.681 -6.480 4.096 1.00 89.88 69 PHE A O 1
ATOM 544 N N . HIS A 1 70 ? 3.840 -5.375 2.148 1.00 88.19 70 HIS A N 1
ATOM 545 C CA . HIS A 1 70 ? 4.325 -6.486 1.318 1.00 88.19 70 HIS A CA 1
ATOM 546 C C . HIS A 1 70 ? 5.596 -6.069 0.553 1.00 88.19 70 HIS A C 1
ATOM 548 O O . HIS A 1 70 ? 5.681 -6.213 -0.664 1.00 88.19 70 HIS A O 1
ATOM 554 N N . THR A 1 71 ? 6.563 -5.488 1.266 1.00 85.44 71 THR A N 1
ATOM 555 C CA . THR A 1 71 ? 7.810 -4.915 0.713 1.00 85.44 71 THR A CA 1
ATOM 556 C C . THR A 1 71 ? 9.061 -5.506 1.370 1.00 85.44 71 THR A C 1
ATOM 558 O O 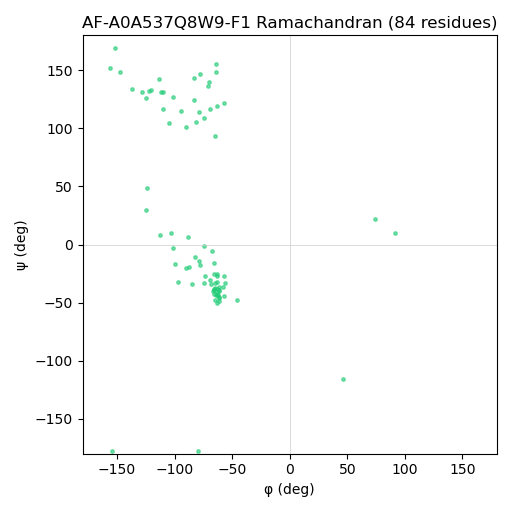. THR A 1 71 ? 10.077 -4.828 1.522 1.00 85.44 71 THR A O 1
ATOM 561 N N . ASP A 1 72 ? 8.973 -6.764 1.817 1.00 84.12 72 ASP A N 1
ATOM 562 C CA . ASP A 1 72 ? 10.000 -7.434 2.620 1.00 84.12 72 ASP A CA 1
ATOM 563 C C . ASP A 1 72 ? 10.480 -6.524 3.765 1.00 84.12 72 ASP A C 1
ATOM 565 O O . ASP A 1 72 ? 9.685 -6.147 4.621 1.00 84.12 72 ASP A O 1
ATOM 569 N N . TRP A 1 73 ? 11.749 -6.112 3.759 1.00 84.81 73 TRP A N 1
ATOM 570 C CA . TRP A 1 73 ? 12.366 -5.292 4.808 1.00 84.81 73 TRP A CA 1
ATOM 571 C C . TRP A 1 73 ? 12.507 -3.807 4.446 1.00 84.81 73 TRP A C 1
ATOM 573 O O . TRP A 1 73 ? 12.967 -3.018 5.269 1.00 84.81 73 TRP A O 1
ATOM 583 N N . VAL A 1 74 ? 12.127 -3.402 3.230 1.00 86.06 74 VAL A N 1
ATOM 584 C CA . VAL A 1 74 ? 12.408 -2.052 2.698 1.00 86.06 74 VAL A CA 1
ATOM 585 C C . VAL A 1 74 ? 11.675 -0.956 3.484 1.00 86.06 74 VAL A C 1
ATOM 587 O O . VAL A 1 74 ? 12.141 0.175 3.547 1.00 86.06 74 VAL A O 1
ATOM 590 N N . HIS A 1 75 ? 10.555 -1.293 4.128 1.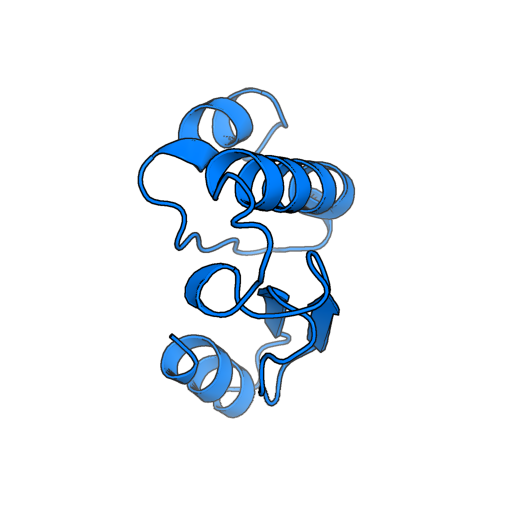00 83.50 75 HIS A N 1
ATOM 591 C CA . HIS A 1 75 ? 9.754 -0.359 4.921 1.00 83.50 75 HIS A CA 1
ATOM 592 C C . HIS A 1 75 ? 10.328 -0.057 6.315 1.00 83.50 75 HIS A C 1
ATOM 594 O O . HIS A 1 75 ? 9.935 0.939 6.920 1.00 83.50 75 HIS A O 1
ATOM 600 N N . LEU A 1 76 ? 11.249 -0.884 6.833 1.00 84.56 76 LEU A N 1
ATOM 601 C CA . LEU A 1 76 ? 11.704 -0.772 8.223 1.00 84.56 76 LEU A CA 1
ATOM 602 C C . LEU A 1 76 ? 12.276 0.612 8.581 1.00 84.56 76 LEU A C 1
ATOM 604 O O . LEU A 1 76 ? 11.891 1.134 9.627 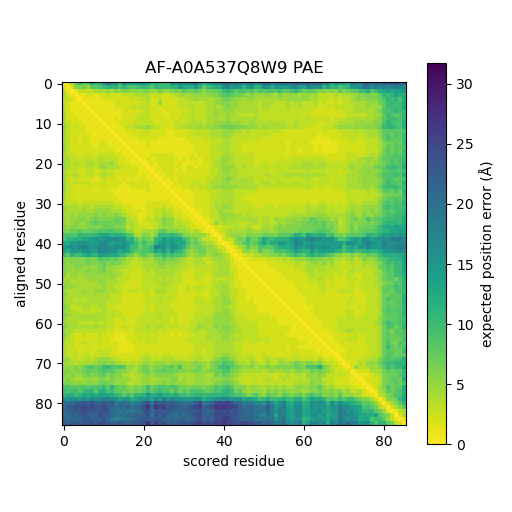1.00 84.56 76 LEU A O 1
ATOM 608 N N . PRO A 1 77 ? 13.134 1.252 7.756 1.00 82.38 77 PRO A N 1
ATOM 609 C CA . PRO A 1 77 ? 13.677 2.567 8.099 1.00 82.38 77 PRO A CA 1
ATOM 610 C C . PRO A 1 77 ? 12.596 3.651 8.211 1.00 82.38 77 PRO A C 1
ATOM 612 O O . PRO A 1 77 ? 12.725 4.564 9.024 1.00 82.38 77 PRO A O 1
ATOM 615 N N . SER A 1 78 ? 11.525 3.540 7.419 1.00 73.00 78 SER A N 1
ATOM 616 C CA . SER A 1 78 ? 10.418 4.502 7.382 1.00 73.00 78 SER A CA 1
ATOM 617 C C . SER A 1 78 ? 9.504 4.410 8.609 1.00 73.00 78 SER A C 1
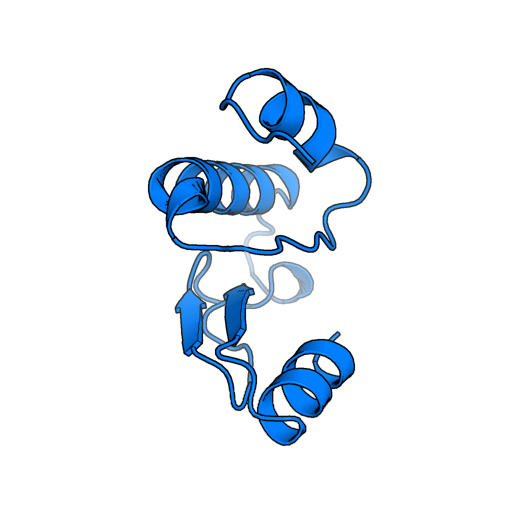ATOM 619 O O . SER A 1 78 ? 8.899 5.408 8.992 1.00 73.00 78 SER A O 1
ATOM 621 N N . CYS A 1 79 ? 9.420 3.242 9.254 1.00 70.12 79 CYS A N 1
ATOM 622 C CA . CYS A 1 79 ? 8.617 3.069 10.467 1.00 70.12 79 CYS A CA 1
ATOM 623 C C . CYS A 1 79 ? 9.197 3.811 11.685 1.00 70.12 79 CYS A C 1
ATOM 625 O O . CYS A 1 79 ? 8.437 4.266 12.528 1.00 70.12 79 CYS A O 1
ATOM 627 N N . ASP A 1 80 ? 10.515 3.984 11.791 1.00 63.91 80 ASP A N 1
ATOM 628 C CA . ASP A 1 80 ? 11.113 4.652 12.962 1.00 63.91 80 ASP A CA 1
ATOM 629 C C . ASP A 1 80 ? 11.130 6.187 12.817 1.00 63.91 80 ASP A C 1
ATOM 631 O O . ASP A 1 80 ? 10.927 6.938 13.769 1.00 63.91 80 ASP A O 1
ATOM 635 N N . THR A 1 81 ? 11.310 6.691 11.592 1.00 54.56 81 THR A N 1
ATOM 636 C CA . THR A 1 81 ? 11.561 8.125 11.354 1.00 54.56 81 THR A CA 1
ATOM 637 C C . THR A 1 81 ? 10.310 8.990 11.197 1.00 54.56 81 THR A C 1
ATOM 639 O O . THR A 1 81 ? 10.399 10.205 11.371 1.00 54.56 81 THR A O 1
ATOM 642 N N . SER A 1 82 ? 9.145 8.412 10.896 1.00 52.78 82 SER A N 1
ATOM 643 C CA . SER A 1 82 ? 7.926 9.179 10.582 1.00 52.78 82 SER A CA 1
ATOM 644 C C . SER A 1 82 ? 6.898 9.238 11.719 1.00 52.78 82 SER A C 1
ATOM 646 O O . SER A 1 82 ? 5.782 9.704 11.507 1.00 52.78 82 SER A O 1
ATOM 648 N N . GLY A 1 83 ? 7.245 8.788 12.929 1.00 48.81 83 GLY A N 1
ATOM 649 C CA . GLY A 1 83 ? 6.311 8.788 14.061 1.00 48.81 83 GLY A CA 1
ATOM 650 C C . GLY A 1 83 ? 5.224 7.709 13.975 1.00 48.81 83 GLY A C 1
ATOM 651 O O . GLY A 1 83 ? 4.190 7.843 14.626 1.00 48.81 83 GLY A O 1
ATOM 652 N N . PHE A 1 84 ? 5.459 6.637 13.208 1.00 53.53 84 PHE A N 1
ATOM 653 C CA . PHE A 1 84 ? 4.648 5.419 13.253 1.00 53.53 84 PHE A CA 1
ATOM 654 C C . PHE A 1 84 ? 4.811 4.775 14.633 1.00 53.53 84 PHE A C 1
ATOM 656 O O . PHE A 1 84 ? 5.751 4.026 14.893 1.00 53.53 84 PHE A O 1
ATOM 663 N N . ARG A 1 85 ? 3.909 5.100 15.553 1.00 46.44 85 ARG A N 1
ATOM 664 C CA . ARG A 1 85 ? 3.828 4.439 16.853 1.00 46.44 85 ARG A CA 1
ATOM 665 C C . ARG A 1 85 ? 2.802 3.316 16.736 1.00 46.44 85 ARG A C 1
ATOM 667 O O . ARG A 1 85 ? 1.638 3.605 16.483 1.00 46.44 85 ARG A O 1
ATOM 674 N N . PHE A 1 86 ? 3.258 2.071 16.875 1.00 50.25 86 PHE A N 1
ATOM 675 C CA . PHE A 1 86 ? 2.379 0.926 17.126 1.00 50.25 86 PHE A CA 1
ATOM 676 C C . PHE A 1 86 ? 1.666 1.076 18.475 1.00 50.25 86 PHE A C 1
ATOM 678 O O . PHE A 1 86 ? 2.283 1.657 19.405 1.00 50.25 86 PHE A O 1
#